Protein AF-A0A7R9QP28-F1 (afdb_monomer_lite)

Secondary structure (DSSP, 8-state):
------HHHHHHHHHSTTEEEES-BTTTTB---EEEEEE-TTSB-S--SSSSEEEEPTTEEEETTTEEEE---

Organism: NCBI:txid1979941

Foldseek 3Di:
DQQQDDDVVVVVLVPPPQWDWDQADPVVRDRGIATAHEDEFFDFQADDPDSHRYAYDPQWHQPPNGGTHHPPD

Structure (mmCIF, N/CA/C/O backbone):
data_AF-A0A7R9QP28-F1
#
_entry.id   AF-A0A7R9QP28-F1
#
loop_
_atom_site.group_PDB
_atom_site.id
_atom_site.type_symbol
_atom_site.label_atom_id
_atom_site.label_alt_id
_atom_site.label_comp_id
_atom_site.label_asym_id
_atom_site.label_entity_id
_atom_site.label_seq_id
_atom_site.pdbx_PDB_ins_code
_atom_site.Cartn_x
_atom_site.Cartn_y
_atom_site.Cartn_z
_atom_site.occupancy
_atom_site.B_iso_or_equiv
_atom_site.auth_seq_id
_atom_site.auth_comp_id
_atom_site.auth_asym_id
_atom_site.auth_atom_id
_atom_site.pdbx_PDB_model_num
ATOM 1 N N . ARG A 1 1 ? -6.234 -5.429 -14.222 1.00 46.50 1 ARG A N 1
ATOM 2 C CA . ARG A 1 1 ? -5.035 -5.947 -14.926 1.00 46.50 1 ARG A CA 1
ATOM 3 C C . ARG A 1 1 ? -3.860 -5.816 -13.959 1.00 46.50 1 ARG A C 1
ATOM 5 O O . ARG A 1 1 ? -3.630 -4.709 -13.494 1.00 46.50 1 ARG A O 1
ATOM 12 N N . ALA A 1 2 ? -3.231 -6.913 -13.528 1.00 43.31 2 ALA A N 1
ATOM 13 C CA . ALA A 1 2 ? -2.071 -6.826 -12.637 1.00 43.31 2 ALA A CA 1
ATOM 14 C C . ALA A 1 2 ? -0.883 -6.282 -13.445 1.00 43.31 2 ALA A C 1
ATOM 16 O O . ALA A 1 2 ? -0.520 -6.874 -14.457 1.00 43.31 2 ALA A O 1
ATOM 17 N N . PHE A 1 3 ? -0.336 -5.134 -13.045 1.00 51.81 3 PHE A N 1
ATOM 18 C CA . PHE A 1 3 ? 0.925 -4.633 -13.587 1.00 51.81 3 PHE A CA 1
ATOM 19 C C . PHE A 1 3 ? 2.048 -5.393 -12.881 1.00 51.81 3 PHE A C 1
ATOM 21 O O . PHE A 1 3 ? 2.217 -5.259 -11.669 1.00 51.81 3 PHE A O 1
ATOM 28 N N . CYS A 1 4 ? 2.733 -6.268 -13.612 1.00 56.97 4 CYS A N 1
ATOM 29 C CA . CYS A 1 4 ? 3.905 -6.977 -13.116 1.00 56.97 4 CYS A CA 1
ATOM 30 C C . CYS A 1 4 ? 5.113 -6.139 -13.528 1.00 56.97 4 CYS A C 1
ATOM 32 O O . CYS A 1 4 ? 5.453 -6.081 -14.708 1.00 56.97 4 CYS A O 1
ATOM 34 N N . MET A 1 5 ? 5.682 -5.427 -12.558 1.00 59.56 5 MET A N 1
ATOM 35 C CA . MET A 1 5 ? 6.714 -4.437 -12.827 1.00 59.56 5 MET A CA 1
ATOM 36 C C . MET A 1 5 ? 8.065 -5.106 -13.148 1.00 59.56 5 MET A C 1
ATOM 38 O O . MET A 1 5 ? 8.537 -5.974 -12.405 1.00 59.56 5 MET A O 1
ATOM 42 N N . SER A 1 6 ? 8.695 -4.696 -14.249 1.00 56.53 6 SER A N 1
ATOM 43 C CA . SER A 1 6 ? 10.050 -5.071 -14.670 1.00 56.53 6 SER A CA 1
ATOM 44 C C . SER A 1 6 ? 11.084 -4.120 -14.048 1.00 56.53 6 SER A C 1
ATOM 46 O O . SER A 1 6 ? 10.767 -2.980 -13.724 1.00 56.53 6 SER A O 1
ATOM 48 N N . GLY A 1 7 ? 12.336 -4.566 -13.881 1.00 61.12 7 GLY A N 1
ATOM 49 C CA . GLY A 1 7 ? 13.450 -3.857 -13.210 1.00 61.12 7 GLY A CA 1
ATOM 50 C C . GLY A 1 7 ? 13.414 -2.310 -13.123 1.00 61.12 7 GLY A C 1
ATOM 51 O O . GLY A 1 7 ? 13.514 -1.796 -12.007 1.00 61.12 7 GLY A O 1
ATOM 52 N N . PRO A 1 8 ? 13.254 -1.546 -14.224 1.00 65.31 8 PRO A N 1
ATOM 53 C CA . PRO A 1 8 ? 13.208 -0.074 -14.189 1.00 65.31 8 PRO A CA 1
ATOM 54 C C . PRO A 1 8 ? 12.069 0.516 -13.337 1.00 65.31 8 PRO A C 1
ATOM 56 O O . PRO A 1 8 ? 12.251 1.531 -12.665 1.00 65.31 8 PRO A O 1
ATOM 59 N N . GLU A 1 9 ? 10.909 -0.133 -13.281 1.00 65.69 9 GLU A N 1
ATOM 60 C CA . GLU A 1 9 ? 9.753 0.329 -12.504 1.00 65.69 9 GLU A CA 1
ATOM 61 C C . GLU A 1 9 ? 10.003 0.249 -10.982 1.00 65.69 9 GLU A C 1
ATOM 63 O O . GLU A 1 9 ? 9.426 1.013 -10.204 1.00 65.69 9 GLU A O 1
ATOM 68 N N . ARG A 1 10 ? 10.942 -0.604 -10.538 1.00 67.12 10 ARG A N 1
ATOM 69 C CA . ARG A 1 10 ? 11.393 -0.660 -9.135 1.00 67.12 10 ARG A CA 1
ATOM 70 C C . ARG A 1 10 ? 12.087 0.635 -8.711 1.00 67.12 10 ARG A C 1
ATOM 72 O O . ARG A 1 10 ? 11.810 1.137 -7.623 1.00 67.12 10 ARG A O 1
ATOM 79 N N . GLN A 1 11 ? 12.961 1.189 -9.555 1.00 71.06 11 GLN A N 1
ATOM 80 C CA . GLN A 1 11 ? 13.618 2.474 -9.276 1.00 71.06 11 GLN A CA 1
ATOM 81 C C . GLN A 1 11 ? 12.607 3.619 -9.234 1.00 71.06 11 GLN A C 1
ATOM 83 O O . GLN A 1 11 ? 12.729 4.515 -8.400 1.00 71.06 11 GLN A O 1
ATOM 88 N N . VAL A 1 12 ? 11.585 3.577 -10.092 1.00 74.12 12 VAL A N 1
ATOM 89 C CA . VAL A 1 12 ? 10.507 4.572 -10.077 1.00 74.12 12 VAL A CA 1
ATOM 90 C C . VAL A 1 12 ? 9.698 4.476 -8.782 1.00 74.12 12 VAL A C 1
ATOM 92 O O . VAL A 1 12 ? 9.461 5.499 -8.146 1.00 74.12 12 VAL A O 1
ATOM 95 N N . CYS A 1 13 ? 9.367 3.265 -8.322 1.00 74.00 13 CYS A N 1
ATOM 96 C CA . CYS A 1 13 ? 8.660 3.062 -7.056 1.00 74.00 13 CYS A CA 1
ATOM 97 C C . CYS A 1 13 ? 9.417 3.625 -5.845 1.00 74.00 13 CYS A C 1
ATOM 99 O O . CYS A 1 13 ? 8.825 4.296 -5.005 1.00 74.00 13 CYS A O 1
ATOM 101 N N . GLN A 1 14 ? 10.736 3.416 -5.779 1.00 72.62 14 GLN A N 1
ATOM 102 C CA . GLN A 1 14 ? 11.575 3.932 -4.689 1.00 72.62 14 GLN A CA 1
ATOM 103 C C . GLN A 1 14 ? 11.626 5.465 -4.631 1.00 72.62 14 GLN A C 1
ATOM 105 O O . GLN A 1 14 ? 11.894 6.031 -3.574 1.00 72.62 14 GLN A O 1
ATOM 110 N N . ARG A 1 15 ? 11.359 6.149 -5.751 1.00 79.75 15 ARG A N 1
ATOM 111 C CA . ARG A 1 15 ? 11.273 7.616 -5.800 1.00 79.75 15 ARG A CA 1
ATOM 112 C C . ARG A 1 15 ? 9.923 8.143 -5.309 1.00 79.75 15 ARG A C 1
ATOM 114 O O . ARG A 1 15 ? 9.818 9.323 -4.980 1.00 79.75 15 ARG A O 1
ATOM 121 N N . ILE A 1 16 ? 8.893 7.298 -5.231 1.00 76.50 16 ILE A N 1
ATOM 122 C CA . ILE A 1 16 ? 7.576 7.691 -4.726 1.00 76.50 16 ILE A CA 1
ATOM 123 C C . ILE A 1 16 ? 7.628 7.713 -3.197 1.00 76.50 16 ILE A C 1
ATOM 125 O O . ILE A 1 16 ? 7.725 6.684 -2.531 1.00 76.50 16 ILE A O 1
ATOM 129 N N . ARG A 1 17 ? 7.526 8.912 -2.616 1.00 77.12 17 ARG A N 1
ATOM 130 C CA . ARG A 1 17 ? 7.591 9.099 -1.162 1.00 77.12 17 ARG A CA 1
ATOM 131 C C . ARG A 1 17 ? 6.498 8.293 -0.449 1.00 77.12 17 ARG A C 1
ATOM 133 O O . ARG A 1 17 ? 5.300 8.522 -0.665 1.00 77.12 17 ARG A O 1
ATOM 140 N N . GLY A 1 18 ? 6.928 7.386 0.429 1.00 72.38 18 GLY A N 1
ATOM 141 C CA . GLY A 1 18 ? 6.059 6.515 1.224 1.00 72.38 18 GLY A CA 1
ATOM 142 C C . GLY A 1 18 ? 5.510 5.297 0.476 1.00 72.38 18 GLY A C 1
ATOM 143 O O . GLY A 1 18 ? 4.617 4.640 1.002 1.00 72.38 18 GLY A O 1
ATOM 144 N N . ALA A 1 19 ? 5.992 5.007 -0.735 1.00 77.00 19 ALA A N 1
ATOM 145 C CA . ALA A 1 19 ? 5.687 3.753 -1.406 1.00 77.00 19 ALA A CA 1
ATOM 146 C C . ALA A 1 19 ? 6.689 2.660 -1.008 1.00 77.00 19 ALA A C 1
ATOM 148 O O . ALA A 1 19 ? 7.887 2.894 -0.852 1.00 77.00 19 ALA A O 1
ATOM 149 N N . THR A 1 20 ? 6.173 1.451 -0.862 1.00 76.31 20 THR A N 1
ATOM 150 C CA . THR A 1 20 ? 6.896 0.228 -0.563 1.00 76.31 20 THR A CA 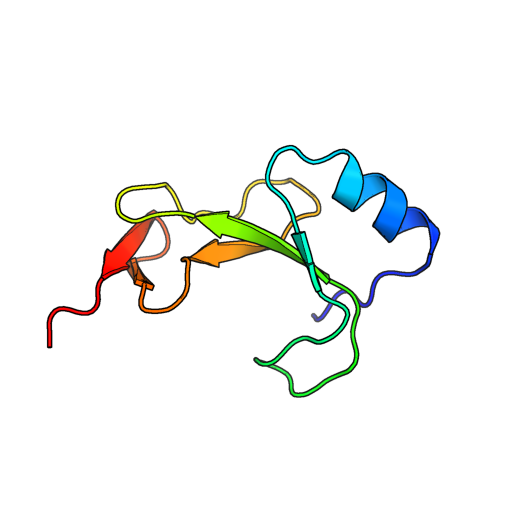1
ATOM 151 C C . THR A 1 20 ? 6.808 -0.694 -1.764 1.00 76.31 20 THR A C 1
ATOM 153 O O . THR A 1 20 ? 5.768 -0.847 -2.405 1.00 76.31 20 THR A O 1
ATOM 156 N N . PHE A 1 21 ? 7.928 -1.329 -2.070 1.00 73.56 21 PHE A N 1
ATOM 157 C CA . PHE A 1 21 ? 7.995 -2.337 -3.106 1.00 73.56 21 PHE A CA 1
ATOM 158 C C . PHE A 1 21 ? 7.569 -3.691 -2.540 1.00 73.56 21 PHE A C 1
ATOM 160 O O . PHE A 1 21 ? 8.206 -4.187 -1.611 1.00 73.56 21 PHE A O 1
ATOM 167 N N . LEU A 1 22 ? 6.530 -4.303 -3.105 1.00 70.06 22 LEU A N 1
ATOM 168 C CA . LEU A 1 22 ? 6.156 -5.680 -2.796 1.00 70.06 22 LEU A CA 1
ATOM 169 C C . LEU A 1 22 ? 6.455 -6.575 -3.989 1.00 70.06 22 LEU A C 1
ATOM 171 O O . LEU A 1 22 ? 5.939 -6.357 -5.077 1.00 70.06 22 LEU A O 1
ATOM 175 N N . ALA A 1 23 ? 7.258 -7.615 -3.776 1.00 62.00 23 ALA A N 1
ATOM 176 C CA . ALA A 1 23 ? 7.557 -8.611 -4.805 1.00 62.00 23 ALA A CA 1
ATOM 177 C C . ALA A 1 23 ? 6.410 -9.619 -5.036 1.00 62.00 23 ALA A C 1
ATOM 179 O O . ALA A 1 23 ? 6.458 -10.413 -5.975 1.00 62.00 23 ALA A O 1
ATOM 180 N N . TYR A 1 24 ? 5.384 -9.584 -4.184 1.00 63.31 24 TYR A N 1
ATOM 181 C CA . TYR A 1 24 ? 4.273 -10.525 -4.169 1.00 63.31 24 TYR A CA 1
ATOM 182 C C . TYR A 1 24 ? 2.954 -9.778 -3.989 1.00 63.31 24 TYR A C 1
ATOM 184 O O . TYR A 1 24 ? 2.832 -8.941 -3.093 1.00 63.31 24 TYR A O 1
ATOM 192 N N . ASN A 1 25 ? 1.964 -10.094 -4.826 1.00 61.84 25 ASN A N 1
ATOM 193 C CA . ASN A 1 25 ? 0.615 -9.562 -4.689 1.00 61.84 25 ASN A CA 1
ATOM 194 C C . ASN A 1 25 ? -0.279 -10.606 -3.992 1.00 61.84 25 ASN A C 1
ATOM 196 O O . ASN A 1 25 ? -0.708 -11.559 -4.653 1.00 61.84 25 ASN A O 1
ATOM 200 N N . PRO A 1 26 ? -0.592 -10.436 -2.695 1.00 57.78 26 PRO A N 1
ATOM 201 C CA . PRO A 1 26 ? -1.370 -11.414 -1.936 1.00 57.78 26 PRO A CA 1
ATOM 202 C C . PRO A 1 26 ? -2.811 -11.556 -2.437 1.00 57.78 26 PRO A C 1
ATOM 204 O O . PRO A 1 26 ? -3.386 -12.628 -2.324 1.00 57.78 26 PRO A O 1
ATOM 207 N N . ASP A 1 27 ? -3.371 -10.517 -3.062 1.00 58.09 27 ASP A N 1
ATOM 208 C CA . ASP A 1 27 ? -4.749 -10.509 -3.578 1.00 58.09 27 ASP A CA 1
ATOM 209 C C . ASP A 1 27 ? -4.924 -11.361 -4.848 1.00 58.09 27 ASP A C 1
ATOM 211 O O . ASP A 1 27 ? -6.023 -11.789 -5.196 1.00 58.09 27 ASP A O 1
ATOM 215 N N . LYS A 1 28 ? -3.827 -11.594 -5.578 1.00 58.44 28 LYS A N 1
ATOM 216 C CA . LYS A 1 28 ? -3.821 -12.383 -6.819 1.00 58.44 28 LYS A CA 1
ATOM 217 C C . LYS A 1 28 ? -2.993 -13.657 -6.713 1.00 58.44 28 LYS A C 1
ATOM 219 O O . LYS A 1 28 ? -2.851 -14.339 -7.721 1.00 58.44 28 LYS A O 1
ATOM 224 N N . CYS A 1 29 ? -2.450 -13.955 -5.529 1.00 60.16 29 CYS A N 1
ATOM 225 C CA . CYS A 1 29 ? -1.543 -15.079 -5.280 1.00 60.16 29 CYS A CA 1
ATOM 226 C C . CYS A 1 29 ? -0.465 -15.227 -6.365 1.00 60.16 29 CYS A C 1
ATOM 228 O O . CYS A 1 29 ? -0.147 -16.329 -6.805 1.00 60.16 29 CYS A O 1
ATOM 230 N N . GLN A 1 30 ? 0.062 -14.099 -6.844 1.00 59.72 30 GLN A N 1
ATOM 231 C CA . GLN A 1 30 ? 0.952 -14.062 -7.997 1.00 59.72 30 GLN A CA 1
ATOM 232 C C . GLN A 1 30 ? 2.230 -13.314 -7.624 1.00 59.72 30 GLN A C 1
ATOM 234 O O . GLN A 1 30 ? 2.181 -12.234 -7.022 1.00 59.72 30 GLN A O 1
ATOM 239 N N . CYS A 1 31 ? 3.376 -13.872 -8.020 1.00 58.47 31 CYS A N 1
ATOM 240 C CA . CYS A 1 31 ? 4.677 -13.205 -7.972 1.00 58.47 31 CYS A CA 1
ATOM 241 C C . CYS A 1 31 ? 4.717 -12.086 -9.020 1.00 58.47 31 CYS A C 1
ATOM 243 O O . CYS A 1 31 ? 5.337 -12.212 -10.072 1.00 58.47 31 CYS A O 1
ATOM 245 N N . CYS A 1 32 ? 3.995 -11.002 -8.753 1.00 63.19 32 CYS A N 1
ATOM 246 C CA . CYS A 1 32 ? 4.078 -9.769 -9.513 1.00 63.19 32 CYS A CA 1
ATOM 247 C C . CYS A 1 32 ? 4.593 -8.676 -8.595 1.00 63.19 32 CYS A C 1
ATOM 249 O O . CYS A 1 32 ? 4.002 -8.386 -7.556 1.00 63.19 32 CYS A O 1
ATOM 251 N N . GLN A 1 33 ? 5.709 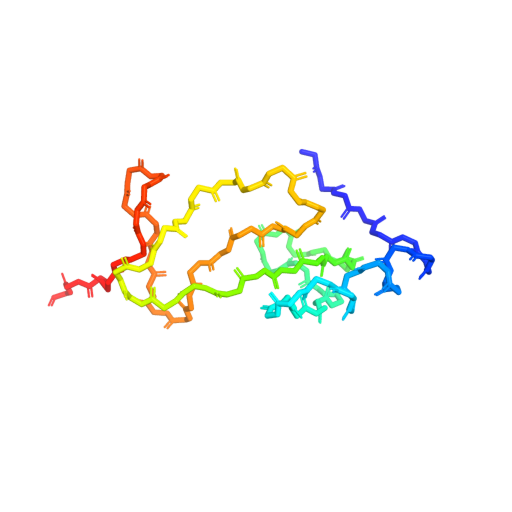-8.082 -9.006 1.00 67.12 33 GLN A N 1
ATOM 252 C CA . GLN A 1 33 ? 6.305 -6.947 -8.328 1.00 67.12 33 GLN A CA 1
ATOM 253 C C . GLN A 1 33 ? 5.372 -5.740 -8.483 1.00 67.12 33 GLN A C 1
ATOM 255 O O . GLN A 1 33 ? 5.024 -5.378 -9.608 1.00 67.12 33 GLN A O 1
ATOM 260 N N . GLN A 1 34 ? 4.944 -5.144 -7.371 1.00 73.25 34 GLN A N 1
ATOM 261 C CA . GLN A 1 34 ? 4.026 -4.008 -7.319 1.00 73.25 34 GLN A CA 1
ATOM 262 C C . GLN A 1 34 ? 4.598 -2.887 -6.455 1.00 73.25 34 GLN A C 1
ATOM 264 O O . GLN A 1 34 ? 5.232 -3.123 -5.424 1.00 73.25 34 GLN A O 1
ATOM 269 N N . CYS A 1 35 ? 4.342 -1.650 -6.871 1.00 77.19 35 CYS A N 1
ATOM 270 C CA . CYS A 1 35 ? 4.571 -0.487 -6.034 1.00 77.19 35 CYS A CA 1
ATOM 271 C C . CYS A 1 35 ? 3.316 -0.213 -5.221 1.00 77.19 35 CYS A C 1
ATOM 273 O O . CYS A 1 35 ? 2.242 -0.060 -5.800 1.00 77.19 35 CYS A O 1
ATOM 275 N N . VAL A 1 36 ? 3.433 -0.162 -3.900 1.00 79.44 36 VAL A N 1
ATOM 276 C CA . VAL A 1 36 ? 2.278 -0.060 -3.013 1.00 79.44 36 VAL A CA 1
ATOM 277 C C . VAL A 1 36 ? 2.495 1.056 -2.011 1.00 79.44 36 VAL A C 1
ATOM 279 O O . VAL A 1 36 ? 3.527 1.111 -1.359 1.00 79.44 36 VAL A O 1
ATOM 282 N N . LYS A 1 37 ? 1.530 1.957 -1.862 1.00 82.56 37 LYS A N 1
ATOM 283 C CA . LYS A 1 37 ? 1.585 3.029 -0.870 1.00 82.56 37 LYS A CA 1
ATOM 284 C C . LYS A 1 37 ? 0.586 2.741 0.234 1.00 82.56 37 LYS A C 1
ATOM 286 O O . LYS A 1 37 ? -0.619 2.809 -0.002 1.00 82.56 37 LYS A O 1
ATOM 291 N N . TYR A 1 38 ? 1.103 2.434 1.419 1.00 84.12 38 TYR A N 1
ATOM 292 C CA . TYR A 1 38 ? 0.279 2.212 2.598 1.00 84.12 38 TYR A CA 1
ATOM 293 C C . TYR A 1 38 ? -0.260 3.534 3.139 1.00 84.12 38 TYR A C 1
ATOM 295 O O . TYR A 1 38 ? 0.448 4.544 3.199 1.00 84.12 38 TYR A O 1
ATOM 303 N N . ARG A 1 39 ? -1.531 3.515 3.526 1.00 87.19 39 ARG A N 1
ATOM 304 C CA . ARG A 1 39 ? -2.254 4.641 4.106 1.00 87.19 39 ARG A CA 1
ATOM 305 C C . ARG A 1 39 ? -2.731 4.287 5.504 1.00 87.19 39 ARG A C 1
ATOM 307 O O . ARG A 1 39 ? -3.297 3.216 5.720 1.00 87.19 39 ARG A O 1
ATOM 314 N N . SER A 1 40 ? -2.481 5.191 6.438 1.00 88.62 40 SER A N 1
ATOM 315 C CA . SER A 1 40 ? -2.941 5.084 7.819 1.00 88.62 40 SER A CA 1
ATOM 316 C C . SER A 1 40 ? -4.428 5.413 7.932 1.00 88.62 40 SER A C 1
ATOM 318 O O . SER A 1 40 ? -5.032 5.953 7.001 1.00 88.62 40 SER A O 1
ATOM 320 N N . GLU A 1 41 ? -5.017 5.118 9.089 1.00 89.50 41 GLU A N 1
ATOM 321 C CA . GLU A 1 41 ? -6.410 5.456 9.371 1.00 89.50 41 GLU A CA 1
ATOM 322 C C . GLU A 1 41 ? -6.671 6.955 9.160 1.00 89.50 41 GLU A C 1
ATOM 324 O O . GLU A 1 41 ? -5.849 7.814 9.484 1.00 89.50 41 GLU A O 1
ATOM 329 N N . GLY A 1 42 ? -7.808 7.266 8.545 1.00 86.06 42 GLY A N 1
ATOM 330 C CA . GLY A 1 42 ? -8.222 8.618 8.214 1.00 86.06 42 GLY A CA 1
ATOM 331 C C . GLY A 1 42 ? -7.553 9.199 6.968 1.00 86.06 42 GLY A C 1
ATOM 332 O O . GLY A 1 42 ? -8.000 10.257 6.517 1.00 86.06 42 GLY A O 1
ATOM 333 N N . GLN A 1 43 ? -6.546 8.546 6.378 1.00 88.25 43 GLN A N 1
ATOM 334 C CA . GLN A 1 43 ? -5.928 9.007 5.133 1.00 88.25 43 GLN A CA 1
ATOM 335 C C . GLN A 1 43 ? -6.74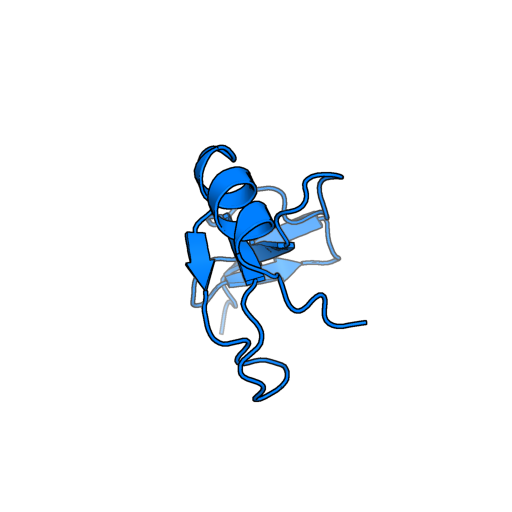7 8.616 3.902 1.00 88.25 43 GLN A C 1
ATOM 337 O O . GLN A 1 43 ? -7.466 7.617 3.903 1.00 88.25 43 GLN A O 1
ATOM 342 N N . ASP A 1 44 ? -6.608 9.413 2.843 1.00 87.06 44 ASP A N 1
ATOM 343 C CA . ASP A 1 44 ? -7.263 9.161 1.564 1.00 87.06 44 ASP A CA 1
ATOM 344 C C . ASP A 1 44 ? -6.686 7.908 0.883 1.00 87.06 44 ASP A C 1
ATOM 346 O O . ASP A 1 44 ? -5.461 7.729 0.798 1.00 87.06 44 ASP A O 1
ATOM 350 N N . CYS A 1 45 ? -7.588 7.032 0.439 1.00 85.31 45 CYS A N 1
ATOM 351 C CA . CYS A 1 45 ? -7.265 5.768 -0.218 1.00 85.31 45 CYS A CA 1
ATOM 352 C C . CYS A 1 45 ? -7.629 5.743 -1.705 1.00 85.31 45 CYS A C 1
ATOM 354 O O . CYS A 1 45 ? -7.592 4.668 -2.312 1.00 85.31 45 CYS A O 1
ATOM 356 N N . ARG A 1 46 ? -7.953 6.895 -2.313 1.00 82.94 46 ARG A N 1
ATOM 357 C CA . ARG A 1 46 ? -8.164 6.956 -3.759 1.00 82.94 46 ARG A CA 1
ATOM 358 C C . ARG A 1 46 ? -6.887 6.580 -4.488 1.00 82.94 46 ARG A C 1
ATOM 360 O O . ARG A 1 46 ? -5.769 6.844 -4.037 1.00 82.94 46 ARG A O 1
ATOM 367 N N . ALA A 1 47 ? -7.079 5.966 -5.650 1.00 70.12 47 ALA A N 1
ATOM 368 C CA . ALA A 1 47 ? -6.006 5.780 -6.603 1.00 70.12 47 ALA A CA 1
ATOM 369 C C . ALA A 1 47 ? -5.473 7.162 -6.994 1.00 70.12 47 ALA A C 1
ATOM 371 O O . ALA A 1 47 ? -6.161 7.953 -7.636 1.00 70.12 47 ALA A O 1
ATOM 372 N N . ASP A 1 48 ? -4.256 7.456 -6.563 1.00 65.94 48 ASP A N 1
ATOM 373 C CA . ASP A 1 48 ? -3.499 8.577 -7.090 1.00 65.94 48 ASP A CA 1
ATOM 374 C C . ASP A 1 48 ? -2.951 8.154 -8.462 1.00 65.94 48 ASP A C 1
ATOM 376 O O . ASP A 1 48 ? -2.580 6.993 -8.632 1.00 65.94 48 ASP A O 1
ATOM 380 N N . ASN A 1 49 ? -2.879 9.062 -9.442 1.00 64.75 49 ASN A N 1
ATOM 381 C CA . ASN A 1 49 ? -2.328 8.776 -10.783 1.00 64.75 49 ASN A CA 1
ATOM 382 C C . ASN A 1 49 ? -0.830 8.382 -10.764 1.00 64.75 49 ASN A C 1
ATOM 384 O O . ASN A 1 49 ? -0.203 8.209 -11.808 1.00 64.75 49 ASN A O 1
ATOM 388 N N . SER A 1 50 ? -0.246 8.240 -9.575 1.00 65.62 50 SER A N 1
ATOM 389 C CA . SER A 1 50 ? 1.018 7.573 -9.317 1.00 65.62 50 SER A CA 1
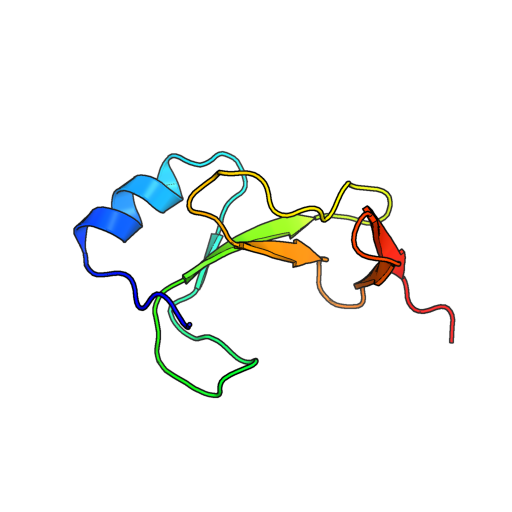ATOM 390 C C . SER A 1 50 ? 1.025 6.109 -9.779 1.00 65.62 50 SER A C 1
ATOM 392 O O . SER A 1 50 ? 0.069 5.360 -9.609 1.00 65.62 50 SER A O 1
ATOM 394 N N . LEU A 1 51 ? 2.193 5.637 -10.219 1.00 67.06 51 LEU A N 1
ATOM 395 C CA . LEU A 1 51 ? 2.479 4.213 -10.473 1.00 67.06 51 LEU A CA 1
ATOM 396 C C . LEU A 1 51 ? 2.354 3.315 -9.218 1.00 67.06 51 LEU A C 1
ATOM 398 O O . LEU A 1 51 ? 2.491 2.096 -9.307 1.00 67.06 51 LEU A O 1
ATOM 402 N N . ALA A 1 52 ? 2.123 3.902 -8.040 1.00 72.94 52 ALA A N 1
ATOM 403 C CA . ALA A 1 52 ? 1.928 3.192 -6.785 1.00 72.94 52 ALA A CA 1
ATOM 404 C C . ALA A 1 52 ? 0.445 2.897 -6.535 1.00 72.94 52 ALA A C 1
ATOM 406 O O . ALA A 1 52 ? -0.372 3.807 -6.404 1.00 72.94 52 ALA A O 1
ATOM 407 N N . ARG A 1 53 ? 0.111 1.617 -6.360 1.00 76.75 53 ARG A N 1
ATOM 408 C CA . ARG A 1 53 ? -1.201 1.186 -5.882 1.00 76.75 53 ARG A CA 1
ATOM 409 C C . ARG A 1 53 ? -1.389 1.656 -4.443 1.00 76.75 53 ARG A C 1
ATOM 411 O O . ARG A 1 53 ? -0.634 1.272 -3.553 1.00 76.75 53 ARG A O 1
ATOM 418 N N . VAL A 1 54 ? -2.406 2.470 -4.201 1.00 81.12 54 VAL A N 1
ATOM 419 C CA . V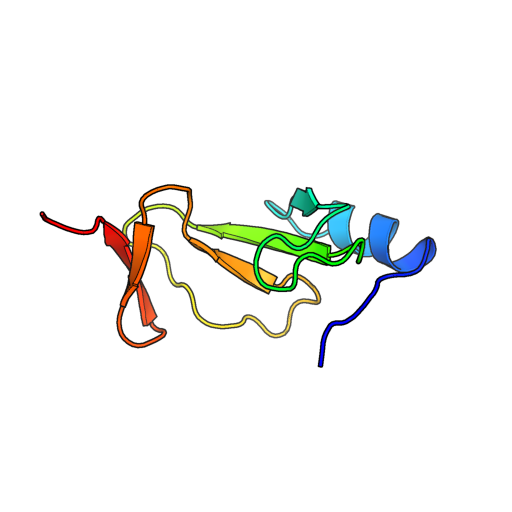AL A 1 54 ? -2.753 2.902 -2.845 1.00 81.12 54 VAL A CA 1
ATOM 420 C C . VAL A 1 54 ? -3.487 1.766 -2.135 1.00 81.12 54 VAL A C 1
ATOM 422 O O . VAL A 1 54 ? -4.433 1.198 -2.680 1.00 81.12 54 VAL A O 1
ATOM 425 N N . VAL A 1 55 ? -3.028 1.406 -0.938 1.00 82.38 55 VAL A N 1
ATOM 426 C CA . VAL A 1 55 ? -3.682 0.415 -0.072 1.00 82.38 55 VAL A CA 1
ATOM 427 C C . VAL A 1 55 ? -3.715 0.932 1.359 1.00 82.38 55 VAL A C 1
ATOM 429 O O . VAL A 1 55 ? -2.847 1.697 1.778 1.00 82.38 55 VAL A O 1
ATOM 432 N N . CYS A 1 56 ? -4.700 0.503 2.133 1.00 86.69 56 CYS A N 1
ATOM 433 C CA . CYS A 1 56 ? -4.726 0.799 3.557 1.00 86.69 56 CYS A CA 1
ATOM 434 C C . CYS A 1 56 ? -3.745 -0.102 4.318 1.00 86.69 56 CYS A C 1
ATOM 436 O O . CYS A 1 56 ? -3.433 -1.211 3.877 1.00 86.69 56 CYS A O 1
ATOM 438 N N . ALA A 1 57 ? -3.207 0.398 5.432 1.00 84.56 57 ALA A N 1
ATOM 439 C CA . ALA A 1 57 ? -2.361 -0.385 6.328 1.00 84.56 57 ALA A CA 1
ATOM 440 C C . ALA A 1 57 ? -3.107 -1.619 6.868 1.00 84.56 57 ALA A C 1
ATOM 442 O O . ALA A 1 57 ? -4.332 -1.712 6.802 1.00 84.56 57 ALA A O 1
ATOM 443 N N . GLN A 1 58 ? -2.357 -2.594 7.378 1.00 79.62 58 GLN A N 1
ATOM 444 C CA . GLN A 1 58 ? -2.909 -3.871 7.827 1.00 79.62 58 GLN A CA 1
ATOM 445 C C . GLN A 1 58 ? -3.973 -3.662 8.923 1.00 79.62 58 GLN A C 1
ATOM 447 O O . GLN A 1 58 ? -3.743 -2.915 9.869 1.00 79.62 58 GLN A O 1
ATOM 452 N N . GLY A 1 59 ? -5.141 -4.297 8.770 1.00 80.94 59 GLY A N 1
ATOM 453 C CA . GLY A 1 59 ? -6.295 -4.115 9.667 1.00 80.94 59 GLY A CA 1
ATOM 454 C C . GLY A 1 59 ? -7.218 -2.940 9.313 1.00 80.94 59 GLY A C 1
ATOM 455 O O . GLY A 1 59 ? -8.244 -2.754 9.963 1.00 80.94 59 GLY A O 1
ATOM 456 N N . LEU A 1 60 ? -6.889 -2.172 8.271 1.00 86.88 60 LEU A N 1
ATOM 457 C CA . LEU A 1 60 ? -7.720 -1.093 7.743 1.00 86.88 60 LEU A CA 1
ATOM 458 C C . LEU A 1 60 ? -8.282 -1.472 6.368 1.00 86.88 60 LEU A C 1
ATOM 460 O O . LEU A 1 60 ? -7.626 -2.156 5.580 1.00 86.88 60 LEU A O 1
ATOM 464 N N . PHE A 1 61 ? -9.463 -0.958 6.041 1.00 86.38 61 PHE A N 1
ATOM 465 C CA . PHE A 1 61 ? -10.055 -1.070 4.711 1.00 86.38 61 PHE A CA 1
ATOM 466 C C . PHE A 1 61 ? -10.403 0.310 4.153 1.00 86.38 61 PHE A C 1
ATOM 468 O O . PHE A 1 61 ? -10.517 1.291 4.883 1.00 86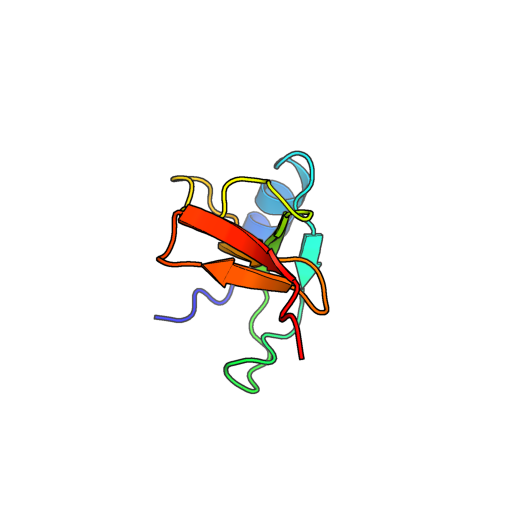.38 61 PHE A O 1
ATOM 475 N N . CYS A 1 62 ? -10.521 0.395 2.832 1.00 86.06 62 CYS A N 1
ATOM 476 C CA . CYS A 1 62 ? -10.857 1.634 2.143 1.00 86.06 62 CYS A CA 1
ATOM 477 C C . CYS A 1 62 ? -12.385 1.777 2.086 1.00 86.06 62 CYS A C 1
ATOM 479 O O . CYS A 1 62 ? -13.034 1.107 1.281 1.00 86.06 62 CYS A O 1
ATOM 481 N N . ASP A 1 63 ? -12.958 2.625 2.943 1.00 88.12 63 ASP A N 1
ATOM 482 C CA . ASP A 1 63 ? -14.396 2.903 2.966 1.00 88.12 63 ASP A CA 1
ATOM 483 C C . ASP A 1 63 ? -14.800 3.710 1.734 1.00 88.12 63 ASP A C 1
ATOM 485 O O . ASP A 1 63 ? -14.254 4.789 1.473 1.00 88.12 63 ASP A O 1
ATOM 489 N N . GLN A 1 64 ? -15.728 3.148 0.953 1.00 82.69 64 GLN A N 1
ATOM 490 C CA . GLN A 1 64 ? -16.308 3.755 -0.252 1.00 82.69 64 GLN A CA 1
ATOM 491 C C . GLN A 1 64 ? -15.268 4.347 -1.221 1.00 82.69 64 GLN A C 1
ATOM 493 O O . GLN A 1 64 ? -15.520 5.343 -1.897 1.00 82.69 64 GLN A O 1
ATOM 498 N N . GLY A 1 65 ? -14.059 3.776 -1.271 1.00 80.69 65 GLY A N 1
ATOM 499 C CA . GLY A 1 65 ? -12.988 4.285 -2.129 1.00 80.69 65 GLY A CA 1
ATOM 500 C C . GLY A 1 65 ? -12.429 5.652 -1.715 1.00 80.69 65 GLY A C 1
ATOM 501 O O . GLY A 1 65 ? -11.778 6.290 -2.537 1.00 80.69 65 GLY A O 1
ATOM 502 N N . THR A 1 66 ? -12.709 6.129 -0.498 1.00 85.75 66 THR A N 1
ATOM 503 C CA . THR A 1 66 ? -12.403 7.505 -0.078 1.00 85.75 66 THR A CA 1
ATOM 504 C C . THR A 1 66 ? -11.382 7.545 1.052 1.00 85.75 66 THR A C 1
ATOM 506 O O . THR A 1 66 ? -10.372 8.230 0.926 1.00 85.75 66 THR A O 1
ATOM 509 N N . ARG A 1 67 ? -11.582 6.803 2.152 1.00 89.88 67 ARG A N 1
ATOM 510 C CA . ARG A 1 67 ? -10.665 6.854 3.310 1.00 89.88 67 ARG A CA 1
ATOM 511 C C . ARG A 1 67 ? -10.365 5.485 3.898 1.00 89.88 67 ARG A C 1
ATOM 513 O O . ARG A 1 67 ? -11.224 4.613 3.922 1.00 89.88 67 ARG A O 1
ATOM 520 N N . CYS A 1 68 ? -9.153 5.322 4.419 1.00 89.81 68 CYS A N 1
ATOM 521 C CA . CYS A 1 68 ? -8.803 4.153 5.214 1.00 89.81 68 CYS A CA 1
ATOM 522 C C . CYS A 1 68 ? -9.441 4.240 6.596 1.00 89.81 68 CYS A C 1
ATOM 524 O O . CYS A 1 68 ? -9.202 5.202 7.325 1.00 89.81 68 CYS A O 1
ATOM 526 N N . VAL A 1 69 ? -10.216 3.230 6.967 1.00 90.69 69 VAL A N 1
ATOM 527 C CA . VAL A 1 69 ? -10.869 3.121 8.274 1.00 90.69 69 VAL A CA 1
ATOM 528 C C . VAL A 1 69 ? -10.606 1.739 8.862 1.00 90.69 69 VAL A C 1
ATOM 530 O O . VAL A 1 69 ? -10.469 0.763 8.120 1.00 90.69 69 VAL A O 1
ATOM 533 N N . ALA A 1 70 ? -10.498 1.640 10.186 1.00 87.94 70 ALA A N 1
ATOM 534 C CA . ALA A 1 70 ? -10.451 0.342 10.845 1.00 87.94 70 ALA A CA 1
ATOM 535 C C . ALA A 1 70 ? -11.807 -0.359 10.744 1.00 87.94 70 ALA A C 1
ATOM 537 O O . ALA A 1 70 ? -12.864 0.266 10.887 1.00 87.94 70 ALA A O 1
ATOM 538 N N . THR A 1 71 ? -11.779 -1.676 10.550 1.00 73.94 71 THR A N 1
ATOM 539 C CA . THR A 1 71 ? -12.962 -2.509 10.768 1.00 73.94 71 THR A CA 1
ATOM 540 C C . THR A 1 71 ? -13.281 -2.478 12.252 1.00 73.94 71 THR A C 1
ATOM 542 O O . THR A 1 71 ? -12.595 -3.106 13.055 1.00 73.94 71 THR A O 1
ATOM 545 N N . ARG A 1 72 ? -14.308 -1.713 12.627 1.00 63.91 72 ARG A N 1
ATOM 546 C CA . ARG A 1 72 ? -14.927 -1.836 13.945 1.00 63.91 72 ARG A CA 1
ATOM 547 C C . ARG A 1 72 ? -15.717 -3.143 13.937 1.00 63.91 72 ARG A C 1
ATOM 549 O O . ARG A 1 72 ? -16.824 -3.176 13.408 1.00 63.91 72 ARG A O 1
ATOM 556 N N . VAL A 1 73 ? -15.081 -4.215 14.401 1.00 54.34 73 VAL A N 1
ATOM 557 C CA . VAL A 1 73 ? -15.771 -5.431 14.861 1.00 54.34 73 VAL A CA 1
ATOM 558 C C . VAL A 1 73 ? -16.485 -5.146 16.171 1.00 54.34 73 VAL A C 1
ATOM 560 O O . VAL A 1 73 ? -15.912 -4.390 16.988 1.00 54.34 73 VAL A O 1
#

Radius of gyration: 12.56 Å; chains: 1; bounding box: 30×24×30 Å

Sequence (73 aa):
RAFCMSGPERQVCQRIRGATFLAYNPDKCQCCQQCVKYRSEGQDCRADNSLARVVCAQGLFCDQGTRCVATRV

pLDDT: mean 73.36, std 11.76, range [43.31, 90.69]